Protein AF-X1LVU2-F1 (afdb_monomer)

Secondary structure (DSSP, 8-state):
--SS-TTSHHHHHHHHHHHTT-TTT-HHHHHHHHHHHHHHHHHHS-SPPEEEEETTEEEEEE-HHHHHHHHHTT-HHHHHHHHHHHHHHHHHHH--

Radius of gyration: 13.95 Å; Cα contacts (8 Å, |Δi|>4): 81; chains: 1; bounding box: 28×26×40 Å

Structure (mmCIF, N/CA/C/O backbone):
data_AF-X1LVU2-F1
#
_entry.id   AF-X1LVU2-F1
#
loop_
_atom_site.group_PDB
_atom_site.id
_atom_site.type_symbol
_atom_site.label_atom_id
_atom_site.label_alt_id
_atom_site.label_comp_id
_atom_site.label_asym_id
_atom_site.label_entity_id
_atom_site.label_seq_id
_atom_site.pdbx_PDB_ins_code
_atom_site.Cartn_x
_atom_site.Cartn_y
_atom_site.Cartn_z
_atom_site.occupancy
_atom_site.B_iso_or_equiv
_atom_site.auth_seq_id
_atom_site.auth_comp_id
_atom_site.auth_asym_id
_atom_site.auth_atom_id
_atom_site.pdbx_PDB_model_num
ATOM 1 N N . MET A 1 1 ? -4.695 -17.867 2.602 1.00 38.53 1 MET A N 1
ATOM 2 C CA . MET A 1 1 ? -5.076 -16.993 3.736 1.00 38.53 1 MET A CA 1
ATOM 3 C C . MET A 1 1 ? -3.919 -16.855 4.730 1.00 38.53 1 MET A C 1
ATOM 5 O O . MET A 1 1 ? -3.929 -17.506 5.763 1.00 38.53 1 MET A O 1
ATOM 9 N N . ASN A 1 2 ? -2.893 -16.052 4.425 1.00 42.22 2 ASN A N 1
ATOM 10 C CA . ASN A 1 2 ? -1.758 -15.839 5.345 1.00 42.22 2 ASN A CA 1
ATOM 11 C C . ASN A 1 2 ? -1.288 -14.369 5.369 1.00 42.22 2 ASN A C 1
ATOM 13 O O . ASN A 1 2 ? -0.136 -14.064 5.664 1.00 42.22 2 ASN A O 1
ATOM 17 N N . GLU A 1 3 ? -2.175 -13.436 5.014 1.00 45.56 3 GLU A N 1
ATOM 18 C CA . GLU A 1 3 ? -1.872 -12.005 4.873 1.00 45.56 3 GLU A CA 1
ATOM 19 C C . GLU A 1 3 ? -2.047 -11.253 6.194 1.00 45.56 3 GLU A C 1
ATOM 21 O O . GLU A 1 3 ? -2.863 -10.350 6.298 1.00 45.56 3 GLU A O 1
ATOM 26 N N . VAL A 1 4 ? -1.342 -11.703 7.226 1.00 50.47 4 VAL A N 1
ATOM 27 C CA . VAL A 1 4 ? -0.371 -10.960 8.046 1.00 50.47 4 VAL A CA 1
ATOM 28 C C . VAL A 1 4 ? 0.041 -11.961 9.113 1.00 50.47 4 VAL A C 1
ATOM 30 O O . VAL A 1 4 ? -0.777 -12.352 9.946 1.00 50.47 4 VAL A O 1
ATOM 33 N N . ARG A 1 5 ? 1.299 -12.405 9.108 1.00 49.97 5 ARG A N 1
ATOM 34 C CA . ARG A 1 5 ? 1.809 -13.241 10.199 1.00 49.97 5 ARG A CA 1
ATOM 35 C C . ARG A 1 5 ? 1.597 -12.500 11.526 1.00 49.97 5 ARG A C 1
ATOM 37 O O . ARG A 1 5 ? 2.236 -11.465 11.761 1.00 49.97 5 ARG A O 1
ATOM 44 N N . ARG A 1 6 ? 0.704 -13.033 12.372 1.00 40.91 6 ARG A N 1
ATOM 45 C CA . ARG A 1 6 ? 0.590 -12.677 13.793 1.00 40.91 6 ARG A CA 1
ATOM 46 C C . ARG A 1 6 ? 2.001 -12.765 14.382 1.00 40.91 6 ARG A C 1
ATOM 48 O O . ARG A 1 6 ? 2.635 -13.808 14.274 1.00 40.91 6 ARG A O 1
ATOM 55 N N . GLY A 1 7 ? 2.525 -11.647 14.885 1.00 49.62 7 GLY A N 1
ATOM 56 C CA . GLY A 1 7 ? 3.889 -11.551 15.427 1.00 49.62 7 GLY A CA 1
ATOM 57 C C . GLY A 1 7 ? 4.847 -10.615 14.678 1.00 49.62 7 GLY A C 1
ATOM 58 O O . GLY A 1 7 ? 5.869 -10.240 15.243 1.00 49.62 7 GLY A O 1
ATOM 59 N N . THR A 1 8 ? 4.522 -10.166 13.461 1.00 61.59 8 THR A N 1
ATOM 60 C CA . THR A 1 8 ? 5.317 -9.134 12.758 1.00 61.59 8 THR A CA 1
ATOM 61 C C . THR A 1 8 ? 4.964 -7.724 13.245 1.00 61.59 8 THR A C 1
ATOM 63 O O . THR A 1 8 ? 3.820 -7.482 13.630 1.00 61.59 8 THR A O 1
ATOM 66 N N . THR A 1 9 ? 5.906 -6.770 13.200 1.00 64.06 9 THR A N 1
ATOM 67 C CA . THR A 1 9 ? 5.659 -5.346 13.540 1.00 64.06 9 THR A CA 1
ATOM 68 C C . THR A 1 9 ? 4.446 -4.786 12.795 1.00 64.06 9 THR A C 1
ATOM 70 O O . THR A 1 9 ? 3.636 -4.062 13.366 1.00 64.06 9 THR A O 1
ATOM 73 N N . LEU A 1 10 ? 4.264 -5.217 11.548 1.00 65.25 10 LEU A N 1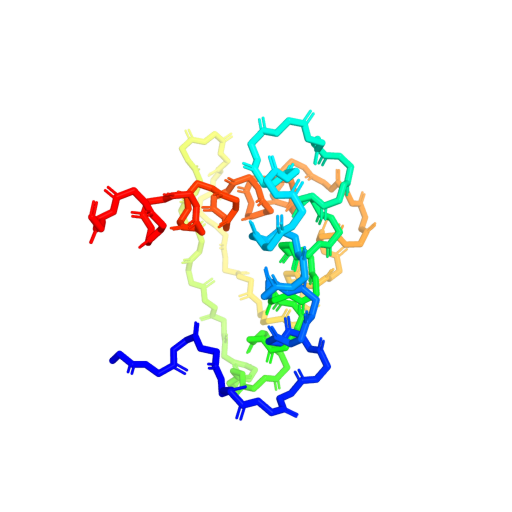
ATOM 74 C CA . LEU A 1 10 ? 3.1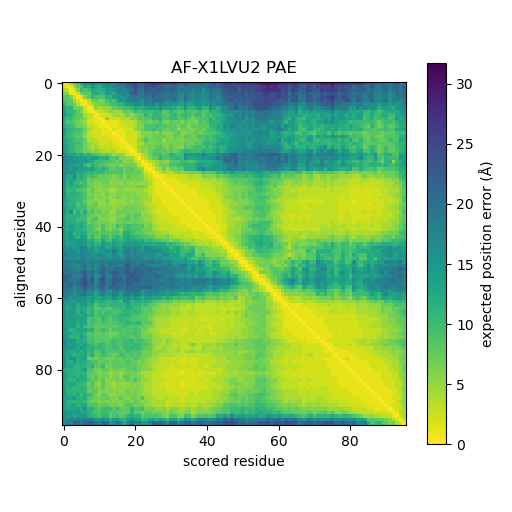46 -4.841 10.696 1.00 65.25 10 LEU A CA 1
ATOM 75 C C . LEU A 1 10 ? 1.811 -5.435 11.181 1.00 65.25 10 LEU A C 1
ATOM 77 O O . LEU A 1 10 ? 0.798 -4.742 11.219 1.00 65.25 10 LEU A O 1
ATOM 81 N N . GLY A 1 11 ? 1.812 -6.703 11.603 1.00 64.25 11 GLY A N 1
ATOM 82 C CA . GLY A 1 11 ? 0.654 -7.333 12.243 1.00 64.25 11 GLY A CA 1
ATOM 83 C C . GLY A 1 11 ? 0.293 -6.690 13.574 1.00 64.25 11 GLY A C 1
ATOM 84 O O . GLY A 1 11 ? -0.888 -6.492 13.832 1.00 64.25 11 GLY A O 1
ATOM 85 N N . LYS A 1 12 ? 1.291 -6.288 14.370 1.00 68.88 12 LYS A N 1
ATOM 86 C CA . LYS A 1 12 ? 1.081 -5.539 15.617 1.00 68.88 12 LYS A CA 1
ATOM 87 C C . LYS A 1 12 ? 0.484 -4.155 15.354 1.00 68.88 12 LYS A C 1
ATOM 89 O O . LYS A 1 12 ? -0.429 -3.758 16.063 1.00 68.88 12 LYS A O 1
ATOM 94 N N . GLN A 1 13 ? 0.945 -3.440 14.325 1.00 70.44 13 GLN A N 1
ATOM 95 C CA . GLN A 1 13 ? 0.373 -2.143 13.945 1.00 70.44 13 GLN A CA 1
ATOM 96 C C . GLN A 1 13 ? -1.064 -2.271 13.438 1.00 70.44 13 GLN A C 1
ATOM 98 O O . GLN A 1 13 ? -1.924 -1.507 13.862 1.00 70.44 13 GLN A O 1
ATOM 103 N N . LEU A 1 14 ? -1.347 -3.258 12.583 1.00 67.44 14 LEU A N 1
ATOM 104 C CA . LEU A 1 14 ? -2.714 -3.535 12.139 1.00 67.44 14 LEU A CA 1
ATOM 105 C C . LEU A 1 14 ? -3.615 -3.908 13.323 1.00 67.44 14 LEU A C 1
ATOM 107 O O . LEU A 1 14 ? -4.707 -3.364 13.449 1.00 67.44 14 LEU A O 1
ATOM 111 N N . GLN A 1 15 ? -3.150 -4.795 14.205 1.00 67.00 15 GLN A N 1
ATOM 112 C CA . GLN A 1 15 ? -3.892 -5.192 15.398 1.00 67.00 15 GLN A CA 1
ATOM 113 C C . GLN A 1 15 ? -4.144 -3.995 16.321 1.00 67.00 15 GLN A C 1
ATOM 115 O O . GLN A 1 15 ? -5.281 -3.795 16.727 1.00 67.00 15 GLN A O 1
ATOM 120 N N . SER A 1 16 ? -3.146 -3.137 16.545 1.00 73.06 16 SER A N 1
ATOM 121 C CA . SER A 1 16 ? -3.298 -1.925 17.354 1.00 73.06 16 SER A CA 1
ATOM 122 C C . SER A 1 16 ? -4.297 -0.932 16.748 1.00 73.06 16 SER A C 1
ATOM 124 O O . SER A 1 16 ? -5.087 -0.341 17.478 1.00 73.06 16 SER A O 1
ATOM 126 N N . LEU A 1 17 ? -4.326 -0.772 15.420 1.00 70.19 17 LEU A N 1
ATOM 127 C CA . LEU A 1 17 ? -5.312 0.082 14.742 1.00 70.19 17 LEU A CA 1
ATOM 128 C C . LEU A 1 17 ? -6.743 -0.460 14.861 1.00 70.19 17 LEU A C 1
ATOM 130 O O . LEU A 1 17 ? -7.688 0.321 14.993 1.00 70.19 17 LEU A O 1
ATOM 134 N N . ILE A 1 18 ? -6.902 -1.785 14.840 1.00 68.00 18 ILE A N 1
ATOM 135 C CA . ILE A 1 18 ? -8.191 -2.456 15.056 1.00 68.00 18 ILE A CA 1
ATOM 136 C C . ILE A 1 18 ? -8.619 -2.325 16.523 1.00 68.00 18 ILE A C 1
ATOM 138 O O . ILE A 1 18 ? -9.757 -1.949 16.795 1.00 68.00 18 ILE A O 1
ATOM 142 N N . GLU A 1 19 ? -7.709 -2.583 17.465 1.00 67.19 19 GLU A N 1
ATOM 143 C CA . GLU A 1 19 ? -7.943 -2.473 18.912 1.00 67.19 19 GLU A CA 1
ATOM 144 C C . GLU A 1 19 ? -8.336 -1.049 19.317 1.00 67.19 19 GLU A C 1
ATOM 146 O O . GLU A 1 19 ? -9.207 -0.860 20.161 1.00 67.19 19 GLU A O 1
ATOM 151 N N . ARG A 1 20 ? -7.758 -0.038 18.662 1.00 70.06 20 ARG A N 1
ATOM 152 C CA . ARG A 1 20 ? -8.095 1.375 18.880 1.00 70.06 20 ARG A CA 1
ATOM 153 C C . ARG A 1 20 ? -9.402 1.817 18.211 1.00 70.06 20 ARG A C 1
ATOM 155 O O . ARG A 1 20 ? -9.782 2.969 18.374 1.00 70.06 20 ARG A O 1
ATOM 162 N N . LYS A 1 21 ? -10.080 0.948 17.442 1.00 61.94 21 LYS A N 1
ATOM 163 C CA . LYS A 1 21 ? -11.211 1.302 16.552 1.00 61.94 21 LYS A CA 1
ATOM 164 C C . LYS A 1 21 ? -10.908 2.474 15.596 1.00 61.94 21 LYS A C 1
ATOM 166 O O . LYS A 1 21 ? -11.826 3.080 15.049 1.00 61.94 21 LYS A O 1
ATOM 171 N N . SER A 1 22 ? -9.629 2.782 15.366 1.00 61.12 22 SER A N 1
ATOM 172 C CA . SER A 1 22 ? -9.195 3.887 14.498 1.00 61.12 22 SER A CA 1
ATOM 173 C C . SER A 1 22 ? -9.117 3.485 13.025 1.00 61.12 22 SER A C 1
ATOM 175 O O . SER A 1 22 ? -8.993 4.328 12.133 1.00 61.12 22 SER A O 1
ATOM 177 N N . PHE A 1 23 ? -9.189 2.180 12.753 1.00 64.06 23 PHE A N 1
ATOM 178 C CA . PHE A 1 23 ? -9.275 1.669 11.397 1.00 64.06 23 PHE A CA 1
ATOM 179 C C . PHE A 1 23 ? -10.639 2.030 10.790 1.00 64.06 23 PHE A C 1
ATOM 181 O O . PHE A 1 23 ? -11.674 1.554 11.247 1.00 64.06 23 PHE A O 1
ATOM 188 N N . GLY A 1 24 ? -10.646 2.889 9.774 1.00 61.91 24 GLY A N 1
ATOM 189 C CA . GLY A 1 24 ? -11.836 3.500 9.178 1.00 61.91 24 GLY A CA 1
ATOM 190 C C . GLY A 1 24 ? -11.959 5.001 9.453 1.00 61.91 24 GLY A C 1
ATOM 191 O O . GLY A 1 24 ? -12.593 5.699 8.663 1.00 61.91 24 GLY A O 1
ATOM 192 N N . THR A 1 25 ? -11.342 5.512 10.526 1.00 66.94 25 THR A N 1
ATOM 193 C CA . THR A 1 25 ? -11.487 6.913 10.968 1.00 66.94 25 THR A CA 1
ATOM 194 C C . THR A 1 25 ? -10.240 7.759 10.711 1.00 66.94 25 THR A C 1
ATOM 196 O O . THR A 1 25 ? -10.367 8.957 10.463 1.00 66.94 25 THR A O 1
ATOM 199 N N . ASN A 1 26 ? -9.042 7.157 10.687 1.00 78.00 26 ASN A N 1
ATOM 200 C CA . ASN A 1 26 ? -7.788 7.865 10.418 1.00 78.00 26 ASN A CA 1
ATOM 201 C C . ASN A 1 26 ? -7.153 7.463 9.072 1.00 78.00 26 ASN A C 1
ATOM 203 O O . ASN A 1 26 ? -6.386 6.502 8.967 1.00 78.00 26 ASN A O 1
ATOM 207 N N . MET A 1 27 ? -7.418 8.260 8.031 1.00 76.69 27 MET A N 1
ATOM 208 C CA . MET A 1 27 ? -6.860 8.045 6.686 1.00 76.69 27 MET A CA 1
ATOM 209 C C . MET A 1 27 ? -5.324 8.061 6.634 1.00 76.69 27 MET A C 1
ATOM 211 O O . MET A 1 27 ? -4.737 7.413 5.765 1.00 76.69 27 MET A O 1
ATOM 215 N N . VAL A 1 28 ? -4.653 8.808 7.516 1.00 81.38 28 VAL A N 1
ATOM 216 C CA . VAL A 1 28 ? -3.184 8.923 7.505 1.00 81.38 28 VAL A CA 1
ATOM 217 C C . VAL A 1 28 ? -2.544 7.626 7.993 1.00 81.38 28 VAL A C 1
ATOM 219 O O . VAL A 1 28 ? -1.598 7.123 7.377 1.00 81.38 28 VAL A O 1
ATOM 222 N N . GLU A 1 29 ? -3.091 7.048 9.060 1.00 78.69 29 GLU A N 1
ATOM 223 C CA . GLU A 1 29 ? -2.638 5.770 9.611 1.00 78.69 29 GLU A CA 1
ATOM 224 C C . GLU A 1 29 ? -2.886 4.619 8.631 1.00 78.69 29 GLU A C 1
ATOM 226 O O . GLU A 1 29 ? -1.966 3.850 8.342 1.00 78.69 29 GLU A O 1
ATOM 231 N N . GLU A 1 30 ? -4.080 4.552 8.032 1.00 81.56 30 GLU A N 1
ATOM 232 C CA . GLU A 1 30 ? -4.407 3.541 7.018 1.00 81.56 30 GLU A CA 1
ATOM 233 C C . GLU A 1 30 ? -3.454 3.590 5.827 1.00 81.56 30 GLU A C 1
ATOM 235 O O . GLU A 1 30 ? -2.962 2.559 5.364 1.00 81.56 30 GLU A O 1
ATOM 240 N N . ARG A 1 31 ? -3.158 4.797 5.338 1.00 84.94 31 ARG A N 1
ATOM 241 C CA . ARG A 1 31 ? -2.264 4.980 4.198 1.00 84.94 31 ARG A CA 1
ATOM 242 C C . ARG A 1 31 ? -0.833 4.577 4.529 1.00 84.94 31 ARG A C 1
ATOM 244 O O . ARG A 1 31 ? -0.144 4.017 3.678 1.00 84.94 31 ARG A O 1
ATOM 251 N N . THR A 1 32 ? -0.384 4.856 5.749 1.00 85.12 32 THR A N 1
ATOM 252 C CA . THR A 1 32 ? 0.949 4.465 6.224 1.00 85.12 32 THR A CA 1
ATOM 253 C C . THR A 1 32 ? 1.053 2.946 6.312 1.00 85.12 32 THR A C 1
ATOM 255 O O . THR A 1 32 ? 1.994 2.357 5.778 1.00 85.12 32 THR A O 1
ATOM 258 N N . LEU A 1 33 ? 0.039 2.295 6.883 1.00 83.44 33 LEU A N 1
ATOM 259 C CA . LEU A 1 33 ? -0.039 0.841 6.975 1.00 83.44 33 LEU A CA 1
ATOM 260 C C . LEU A 1 33 ? -0.096 0.167 5.596 1.00 83.44 33 LEU A C 1
ATOM 262 O O . LEU A 1 33 ? 0.644 -0.785 5.349 1.00 83.44 33 LEU A O 1
ATOM 266 N N . ALA A 1 34 ? -0.911 0.687 4.678 1.00 85.88 34 ALA A N 1
ATOM 267 C CA . ALA A 1 34 ? -1.009 0.181 3.312 1.00 85.88 34 ALA A CA 1
ATOM 268 C C . ALA A 1 34 ? 0.331 0.272 2.565 1.00 85.88 34 ALA A C 1
ATOM 270 O O . ALA A 1 34 ? 0.742 -0.680 1.906 1.00 85.88 34 ALA A O 1
ATOM 271 N N . LYS A 1 35 ? 1.067 1.381 2.719 1.00 86.06 35 LYS A N 1
ATOM 272 C CA . LYS A 1 35 ? 2.421 1.515 2.156 1.00 86.06 35 LYS A CA 1
ATOM 273 C C . LYS A 1 35 ? 3.395 0.492 2.732 1.00 86.06 35 LYS A C 1
ATOM 275 O O . LYS A 1 35 ? 4.158 -0.100 1.975 1.00 86.06 35 LYS A O 1
ATOM 280 N N . MET A 1 36 ? 3.371 0.272 4.047 1.00 83.31 36 MET A N 1
ATOM 281 C CA . MET A 1 36 ? 4.228 -0.732 4.687 1.00 83.31 36 MET A CA 1
ATOM 282 C C . MET A 1 36 ? 3.905 -2.145 4.191 1.00 83.31 36 MET A C 1
ATOM 284 O O . MET A 1 36 ? 4.822 -2.906 3.892 1.00 83.31 36 MET A O 1
ATOM 288 N N . ARG A 1 37 ? 2.617 -2.479 4.030 1.00 82.38 37 ARG A N 1
ATOM 289 C CA . ARG A 1 37 ? 2.179 -3.774 3.480 1.00 82.38 37 ARG A CA 1
ATOM 290 C C . ARG A 1 37 ? 2.643 -3.967 2.052 1.00 82.38 37 ARG A C 1
ATOM 292 O O . ARG A 1 37 ? 3.273 -4.977 1.756 1.00 82.38 37 AR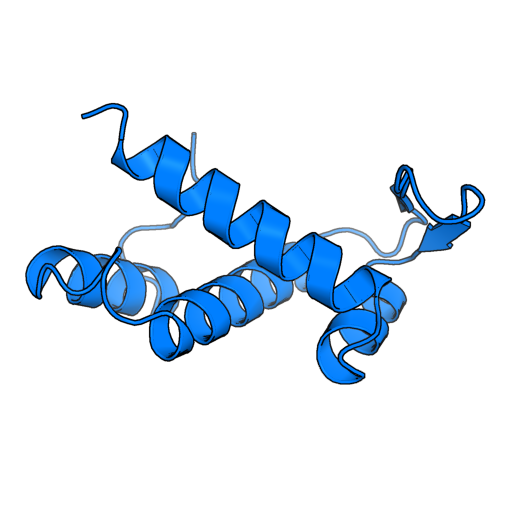G A O 1
ATOM 299 N N . LEU A 1 38 ? 2.385 -2.982 1.193 1.00 83.50 38 LEU A N 1
ATOM 300 C CA . LEU A 1 38 ? 2.851 -3.009 -0.189 1.00 83.50 38 LEU A CA 1
ATOM 301 C C . LEU A 1 38 ? 4.368 -3.156 -0.250 1.00 83.50 38 LEU A C 1
ATOM 303 O O . LEU A 1 38 ? 4.858 -3.938 -1.052 1.00 83.50 38 LEU A O 1
ATOM 307 N N . ARG A 1 39 ? 5.115 -2.486 0.632 1.00 84.50 39 ARG A N 1
ATOM 308 C CA . ARG A 1 39 ? 6.570 -2.630 0.684 1.00 84.50 39 ARG A CA 1
ATOM 309 C C . ARG A 1 39 ? 7.015 -4.052 1.009 1.00 84.50 39 ARG A C 1
ATOM 311 O O . ARG A 1 39 ? 7.811 -4.614 0.266 1.00 84.50 39 ARG A O 1
ATOM 318 N N . GLU A 1 40 ? 6.470 -4.643 2.066 1.00 82.62 40 GLU A N 1
ATOM 319 C CA . GLU A 1 40 ? 6.776 -6.025 2.453 1.00 82.62 40 GLU A CA 1
ATOM 320 C C . GLU A 1 40 ? 6.402 -7.040 1.369 1.00 82.62 40 GLU A C 1
ATOM 322 O O . GLU A 1 40 ? 7.139 -7.995 1.133 1.00 82.62 40 GLU A O 1
ATOM 327 N N . ILE A 1 41 ? 5.264 -6.838 0.702 1.00 80.88 41 ILE A N 1
ATOM 328 C CA . ILE A 1 41 ? 4.818 -7.698 -0.394 1.00 80.88 41 ILE A CA 1
ATOM 329 C C . ILE A 1 41 ? 5.783 -7.558 -1.572 1.00 80.88 41 ILE A C 1
ATOM 331 O O . ILE A 1 41 ? 6.347 -8.550 -2.019 1.00 80.88 41 ILE A O 1
ATOM 335 N N . LEU A 1 42 ? 6.033 -6.335 -2.039 1.00 81.06 42 LEU A N 1
ATOM 336 C CA . LEU A 1 42 ? 6.846 -6.088 -3.229 1.00 81.06 42 LEU A CA 1
ATOM 337 C C . LEU A 1 42 ? 8.310 -6.505 -3.055 1.00 81.06 42 LEU A C 1
ATOM 339 O O . LEU A 1 42 ? 8.913 -6.944 -4.026 1.00 81.06 42 LEU A O 1
ATOM 343 N N . ILE A 1 43 ? 8.866 -6.449 -1.841 1.00 80.44 43 ILE A N 1
ATOM 344 C CA . ILE A 1 43 ? 10.217 -6.966 -1.556 1.00 80.44 43 ILE A CA 1
ATOM 345 C C . ILE A 1 43 ? 10.281 -8.498 -1.670 1.00 80.44 43 ILE A C 1
ATOM 347 O O . ILE A 1 43 ? 11.313 -9.047 -2.043 1.00 80.44 43 ILE A O 1
ATOM 351 N N . ARG A 1 44 ? 9.193 -9.204 -1.343 1.00 77.25 44 ARG A N 1
ATOM 352 C CA . ARG A 1 44 ? 9.133 -10.676 -1.391 1.00 77.25 44 ARG A CA 1
ATOM 353 C C . ARG A 1 44 ? 8.778 -11.219 -2.770 1.00 77.25 44 ARG A C 1
ATOM 355 O O . ARG A 1 44 ? 8.953 -12.412 -3.010 1.00 77.25 44 ARG A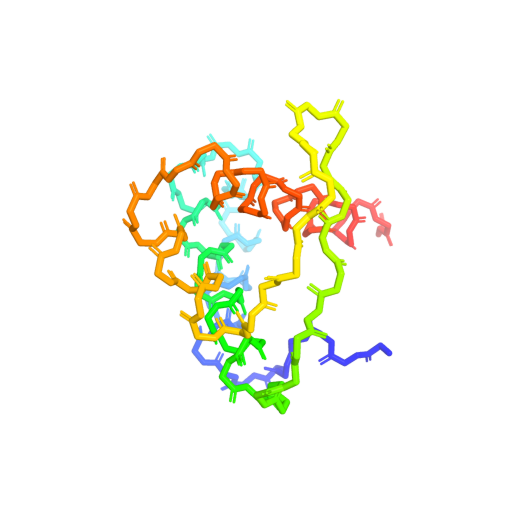 O 1
ATOM 362 N N . TYR A 1 45 ? 8.240 -10.379 -3.650 1.00 76.12 45 TYR A N 1
ATOM 363 C CA . TYR A 1 45 ? 7.922 -10.778 -5.013 1.00 76.12 45 TYR A CA 1
ATOM 364 C C . TYR A 1 45 ? 9.194 -10.825 -5.868 1.00 76.12 45 TYR A C 1
ATOM 366 O O . TYR A 1 45 ? 10.045 -9.944 -5.750 1.00 76.12 45 TYR A O 1
ATOM 374 N N . PRO A 1 46 ? 9.330 -11.828 -6.755 1.00 74.50 46 PRO A N 1
ATOM 375 C CA . PRO A 1 46 ? 10.450 -11.874 -7.687 1.00 74.50 46 PRO A CA 1
ATOM 376 C C . PRO A 1 46 ? 10.445 -10.621 -8.572 1.00 74.50 46 PRO A C 1
ATOM 378 O O . PRO A 1 46 ? 9.370 -10.131 -8.921 1.00 74.50 46 PRO A O 1
ATOM 381 N N . GLU A 1 47 ? 11.626 -10.138 -8.985 1.00 75.38 47 GLU A N 1
ATOM 382 C CA . GLU A 1 47 ? 11.794 -8.978 -9.886 1.00 75.38 47 GLU A CA 1
ATOM 383 C C . GLU A 1 47 ? 11.345 -9.267 -11.333 1.00 75.38 47 GLU A C 1
ATOM 385 O O . GLU A 1 47 ? 12.008 -8.934 -12.311 1.00 75.38 47 GLU A O 1
ATOM 390 N N . LYS A 1 48 ? 10.188 -9.906 -11.489 1.00 73.94 48 LYS A N 1
ATOM 391 C CA . LYS A 1 48 ? 9.528 -10.116 -12.767 1.00 73.94 48 LYS A CA 1
ATOM 392 C C . LYS A 1 48 ? 8.571 -8.952 -13.033 1.00 73.94 48 LYS A C 1
ATOM 394 O O . LYS A 1 48 ? 7.906 -8.488 -12.103 1.00 73.94 48 LYS A O 1
ATOM 399 N N . PRO A 1 49 ? 8.485 -8.471 -14.282 1.00 69.31 49 PRO A N 1
ATOM 400 C CA . PRO A 1 49 ? 7.517 -7.451 -14.654 1.00 69.31 49 PRO A CA 1
ATOM 4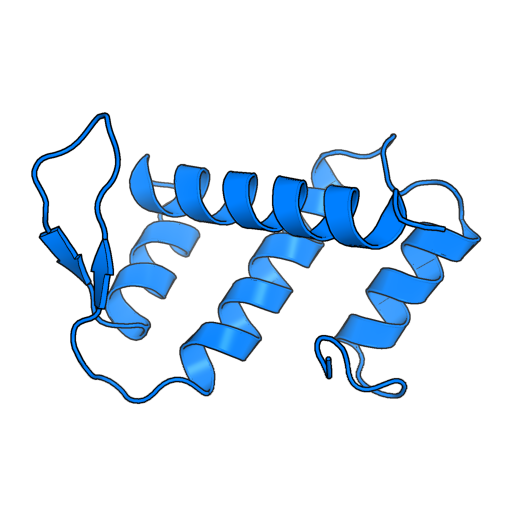01 C C . PRO A 1 49 ? 6.096 -7.958 -14.384 1.00 69.31 49 PRO A C 1
ATOM 403 O O . PRO A 1 49 ? 5.687 -8.994 -14.906 1.00 69.31 49 PRO A O 1
ATOM 406 N N . MET A 1 50 ? 5.350 -7.229 -13.558 1.00 67.38 50 MET A N 1
ATOM 407 C CA . MET A 1 50 ? 3.926 -7.451 -13.346 1.00 67.38 50 MET A CA 1
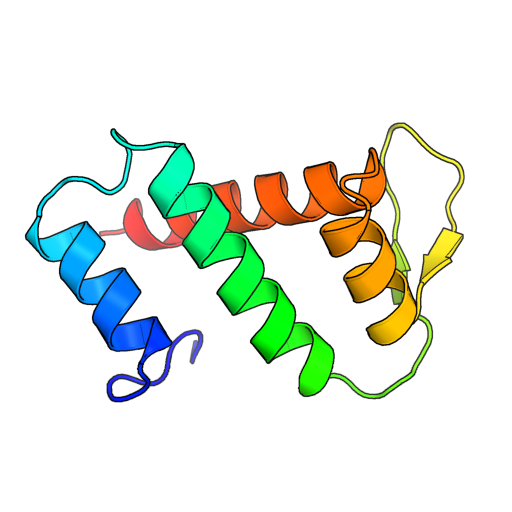ATOM 408 C C . MET A 1 50 ? 3.138 -6.528 -14.268 1.00 67.38 50 MET A C 1
ATOM 410 O O . MET A 1 50 ? 3.390 -5.322 -14.326 1.00 67.38 50 MET A O 1
ATOM 414 N N . PHE A 1 51 ? 2.172 -7.099 -14.986 1.00 57.62 51 PHE A N 1
ATOM 415 C CA . PHE A 1 51 ? 1.231 -6.324 -15.782 1.00 57.62 51 PHE A CA 1
ATOM 416 C C . PHE A 1 51 ? 0.304 -5.559 -14.846 1.00 57.62 51 PHE A C 1
ATOM 418 O O . PHE A 1 51 ? -0.447 -6.155 -14.073 1.00 57.62 51 PHE A O 1
ATOM 425 N N . VAL A 1 52 ? 0.365 -4.232 -14.916 1.00 60.16 52 VAL A N 1
ATOM 426 C CA . VAL A 1 52 ? -0.523 -3.365 -14.151 1.00 60.16 52 VAL A CA 1
ATOM 427 C C . VAL A 1 52 ? -1.495 -2.718 -15.122 1.00 60.16 52 VAL A C 1
ATOM 429 O O . VAL A 1 52 ? -1.149 -1.785 -15.848 1.00 60.16 52 VAL A O 1
ATOM 432 N N . THR A 1 53 ? -2.729 -3.208 -15.120 1.00 56.28 53 THR A N 1
ATOM 433 C CA . THR A 1 53 ? -3.828 -2.561 -15.835 1.00 56.28 53 THR A CA 1
ATOM 434 C C . THR A 1 53 ? -4.496 -1.584 -14.884 1.00 56.28 53 THR A C 1
ATOM 436 O O . THR A 1 53 ? -5.163 -1.981 -13.930 1.00 56.28 53 THR A O 1
ATOM 439 N N . ILE A 1 54 ? -4.297 -0.292 -15.121 1.00 59.59 54 ILE A N 1
ATOM 440 C CA . ILE A 1 54 ? -5.032 0.762 -14.425 1.00 59.59 54 ILE A CA 1
ATOM 441 C C . ILE A 1 54 ? -5.985 1.353 -15.447 1.00 59.59 54 ILE A C 1
ATOM 443 O O . ILE A 1 54 ? -5.537 1.800 -16.495 1.00 59.59 54 ILE A O 1
ATOM 447 N N . ASN A 1 55 ? -7.279 1.411 -15.130 1.00 55.81 55 ASN A N 1
ATOM 448 C CA . ASN A 1 55 ? -8.332 1.890 -16.040 1.00 55.81 55 ASN A CA 1
ATOM 449 C C . ASN A 1 55 ? -8.106 3.313 -16.605 1.00 55.81 55 ASN A C 1
ATOM 451 O O . ASN A 1 55 ? -8.868 3.755 -17.455 1.00 55.81 55 ASN A O 1
ATOM 455 N N . THR A 1 56 ? -7.097 4.049 -16.128 1.00 55.88 56 THR A N 1
ATOM 456 C CA . THR A 1 56 ? -6.799 5.440 -16.498 1.00 55.88 56 THR A CA 1
ATOM 457 C C . THR A 1 56 ? -5.433 5.647 -17.165 1.00 55.88 56 THR A C 1
ATOM 459 O O . THR A 1 56 ? -5.108 6.781 -17.513 1.00 55.88 56 THR A O 1
ATOM 462 N N . VAL A 1 57 ? -4.612 4.602 -17.335 1.00 57.00 57 VAL A N 1
ATOM 463 C CA . VAL A 1 57 ? -3.275 4.690 -17.953 1.00 57.00 57 VAL A CA 1
ATOM 464 C C . VAL A 1 57 ? -3.058 3.480 -18.858 1.00 57.00 57 VAL A C 1
ATOM 466 O O . VAL A 1 57 ? -3.486 2.378 -18.525 1.00 57.00 57 VAL A O 1
ATOM 469 N N . ALA A 1 58 ? -2.379 3.681 -19.991 1.00 61.69 58 ALA A N 1
ATOM 470 C CA . ALA A 1 58 ? -1.984 2.593 -20.882 1.00 61.69 58 ALA A CA 1
ATOM 471 C C . ALA A 1 58 ? -1.336 1.438 -20.089 1.00 61.69 58 ALA A C 1
ATOM 473 O O . ALA A 1 58 ? -0.538 1.711 -19.182 1.00 61.69 58 ALA A O 1
ATOM 474 N N . PRO A 1 59 ? -1.661 0.173 -20.414 1.00 64.06 59 PRO A N 1
ATOM 475 C CA . PRO A 1 59 ? -1.115 -0.979 -19.713 1.00 64.06 59 PRO A CA 1
ATOM 476 C C . PRO A 1 59 ? 0.410 -0.918 -19.768 1.00 64.06 59 PRO A C 1
ATOM 478 O O . PRO A 1 59 ? 1.021 -0.911 -20.837 1.00 64.06 59 PRO A O 1
ATOM 481 N N . ARG A 1 60 ? 1.025 -0.821 -18.591 1.00 70.56 60 ARG A N 1
ATOM 482 C CA . ARG A 1 60 ? 2.475 -0.791 -18.424 1.00 70.56 60 ARG A CA 1
ATOM 483 C C . ARG A 1 60 ? 2.877 -1.900 -17.472 1.00 70.56 60 ARG A C 1
ATOM 485 O O . ARG A 1 60 ? 2.199 -2.180 -16.482 1.00 70.56 60 ARG A O 1
ATOM 492 N N . SER A 1 61 ? 3.993 -2.529 -17.800 1.00 74.12 61 SER A N 1
ATOM 493 C CA . SER A 1 61 ? 4.609 -3.528 -1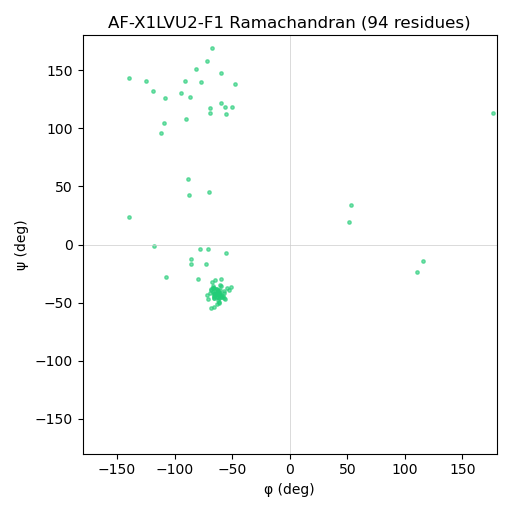6.943 1.00 74.12 61 SER A CA 1
ATOM 494 C C . SER A 1 61 ? 5.522 -2.832 -15.948 1.00 74.12 61 SER A C 1
ATOM 496 O O . SER A 1 61 ? 6.386 -2.055 -16.354 1.00 74.12 61 SER A O 1
ATOM 498 N N . TYR A 1 62 ? 5.330 -3.113 -14.663 1.00 76.44 62 TYR A N 1
ATOM 499 C CA . TYR A 1 62 ? 6.167 -2.591 -13.588 1.00 76.44 62 TYR A CA 1
ATOM 500 C C . TYR A 1 62 ? 6.825 -3.753 -12.857 1.00 76.44 62 TYR A C 1
ATOM 502 O O . TYR A 1 62 ? 6.157 -4.714 -12.474 1.00 76.44 62 TYR A O 1
ATOM 510 N N . THR A 1 63 ? 8.133 -3.675 -12.629 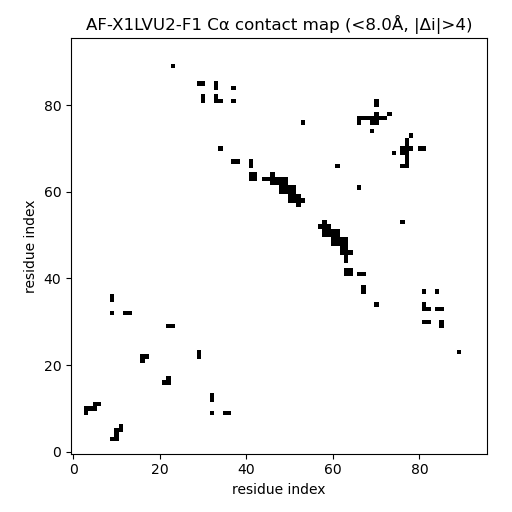1.00 84.06 63 THR A N 1
ATOM 511 C CA . THR A 1 63 ? 8.780 -4.566 -11.657 1.00 84.06 63 THR A CA 1
ATOM 512 C C . THR A 1 63 ? 8.380 -4.152 -10.234 1.00 84.06 63 THR A C 1
ATOM 514 O O . THR A 1 63 ? 8.017 -2.989 -10.018 1.00 84.06 63 THR A O 1
ATOM 517 N N . PRO A 1 64 ? 8.472 -5.043 -9.229 1.00 82.81 64 PRO A N 1
ATOM 518 C CA . PRO A 1 64 ? 8.189 -4.679 -7.842 1.00 82.81 64 PRO A CA 1
ATOM 519 C C . PRO A 1 64 ? 8.978 -3.450 -7.378 1.00 82.81 64 PRO A C 1
ATOM 521 O O . PRO A 1 64 ? 8.434 -2.562 -6.725 1.00 82.81 64 PRO A O 1
ATOM 524 N N . ARG A 1 65 ? 10.247 -3.348 -7.788 1.00 84.31 65 ARG A N 1
ATOM 525 C CA . ARG A 1 65 ? 11.126 -2.221 -7.468 1.00 84.31 65 ARG A CA 1
ATOM 526 C C . ARG A 1 65 ? 10.703 -0.920 -8.150 1.00 84.31 65 ARG A C 1
ATOM 528 O O . ARG A 1 65 ? 10.746 0.138 -7.527 1.00 84.31 65 ARG A O 1
ATOM 535 N N . GLN A 1 66 ? 10.247 -0.985 -9.400 1.00 85.00 66 GLN A N 1
ATOM 536 C CA . GLN A 1 66 ? 9.671 0.179 -10.076 1.00 85.00 66 GLN A CA 1
ATOM 537 C C . GLN A 1 66 ? 8.369 0.614 -9.406 1.00 85.00 66 GLN A C 1
ATOM 539 O O . GLN A 1 66 ? 8.168 1.799 -9.165 1.00 85.00 66 GLN A O 1
ATOM 544 N N . LEU A 1 67 ? 7.507 -0.333 -9.040 1.00 83.81 67 LEU A N 1
ATOM 545 C CA . LEU A 1 67 ? 6.246 -0.031 -8.379 1.00 83.81 67 LEU A CA 1
ATOM 546 C C . LEU A 1 67 ? 6.455 0.583 -6.983 1.00 83.81 67 LEU A C 1
ATOM 548 O O . LEU A 1 67 ? 5.752 1.523 -6.615 1.00 83.81 67 LEU A O 1
ATOM 552 N N . LEU A 1 68 ? 7.463 0.122 -6.238 1.00 85.94 68 LEU A N 1
ATOM 553 C CA . LEU A 1 68 ? 7.914 0.771 -5.003 1.00 85.94 68 LEU A CA 1
ATOM 554 C C . LEU A 1 68 ? 8.302 2.232 -5.244 1.00 85.94 68 LEU A C 1
ATOM 556 O O . LEU A 1 68 ? 7.836 3.113 -4.522 1.00 85.94 68 LEU A O 1
ATOM 560 N N . ALA A 1 69 ? 9.086 2.500 -6.291 1.00 88.06 69 ALA A N 1
ATOM 561 C CA . ALA A 1 69 ? 9.468 3.862 -6.650 1.00 88.06 69 ALA A CA 1
ATOM 562 C C . ALA A 1 69 ? 8.246 4.727 -7.012 1.00 88.06 69 ALA A C 1
ATOM 564 O O . ALA A 1 69 ? 8.176 5.885 -6.607 1.00 88.06 69 ALA A O 1
ATOM 565 N N . GLU A 1 70 ? 7.250 4.179 -7.713 1.00 87.62 70 GLU A N 1
ATOM 566 C CA . GLU A 1 70 ? 5.989 4.874 -8.018 1.00 87.62 70 GLU A CA 1
ATOM 567 C C . GLU A 1 70 ? 5.195 5.227 -6.743 1.00 87.62 70 GLU A C 1
ATOM 569 O O . GLU A 1 70 ? 4.644 6.328 -6.628 1.00 87.62 70 GLU A O 1
ATOM 574 N N . ILE A 1 71 ? 5.164 4.320 -5.758 1.00 87.06 71 ILE A N 1
ATOM 575 C CA . ILE A 1 71 ? 4.527 4.536 -4.448 1.00 87.06 71 ILE A CA 1
ATOM 576 C C . ILE A 1 71 ? 5.249 5.634 -3.658 1.00 87.06 71 ILE A C 1
ATOM 578 O O . ILE A 1 71 ? 4.594 6.511 -3.082 1.00 87.06 71 ILE A O 1
ATOM 582 N N . GLU A 1 72 ? 6.582 5.617 -3.640 1.00 86.75 72 GLU A N 1
ATOM 583 C CA . GLU A 1 72 ? 7.400 6.627 -2.959 1.00 86.75 72 GLU A CA 1
ATOM 584 C C . GLU A 1 72 ? 7.261 8.005 -3.614 1.00 86.75 72 GLU A C 1
ATOM 586 O O . GLU A 1 72 ? 7.046 9.002 -2.921 1.00 86.75 72 GLU A O 1
ATOM 591 N N . ARG A 1 73 ? 7.252 8.051 -4.952 1.00 88.12 73 ARG A N 1
ATOM 592 C CA . ARG A 1 73 ? 7.037 9.266 -5.756 1.00 88.12 73 ARG A CA 1
ATOM 593 C C . ARG A 1 73 ? 5.599 9.792 -5.713 1.00 88.12 73 ARG A C 1
ATOM 595 O O . ARG A 1 73 ? 5.326 10.842 -6.286 1.00 88.12 73 ARG A O 1
ATOM 602 N N . LYS A 1 74 ? 4.675 9.095 -5.036 1.00 86.06 74 LYS A N 1
ATOM 603 C CA . LYS A 1 74 ? 3.247 9.455 -4.931 1.00 86.06 74 LYS A CA 1
ATOM 604 C C . LYS A 1 74 ? 2.591 9.675 -6.302 1.00 86.06 74 LYS A C 1
ATOM 606 O O . LYS A 1 74 ? 1.702 10.522 -6.430 1.00 86.06 74 LYS A O 1
ATOM 611 N N . THR A 1 75 ? 3.007 8.923 -7.322 1.00 87.00 75 THR A N 1
ATOM 612 C CA . THR A 1 75 ? 2.434 9.042 -8.670 1.00 87.00 75 THR A CA 1
ATOM 613 C C . THR A 1 75 ? 0.981 8.563 -8.686 1.00 87.00 75 THR A C 1
ATOM 615 O O . THR A 1 75 ? 0.496 7.947 -7.732 1.00 87.00 75 THR A O 1
ATOM 618 N N . LYS A 1 76 ? 0.248 8.818 -9.781 1.00 83.94 76 LYS A N 1
ATOM 619 C CA . LYS A 1 76 ? -1.127 8.301 -9.942 1.00 83.94 76 LYS A CA 1
ATOM 620 C C . LYS A 1 76 ? -1.182 6.777 -9.768 1.00 83.94 76 LYS A C 1
ATOM 622 O O . LYS A 1 76 ? -2.113 6.268 -9.152 1.00 83.94 76 LYS A O 1
ATOM 627 N N . ILE A 1 77 ? -0.153 6.079 -10.247 1.00 84.00 77 ILE A N 1
ATOM 628 C CA . ILE A 1 77 ? 0.004 4.626 -10.152 1.00 84.00 77 ILE A CA 1
ATOM 629 C C . ILE A 1 77 ? 0.244 4.219 -8.704 1.00 84.00 77 ILE A C 1
ATOM 631 O O . ILE A 1 77 ? -0.542 3.453 -8.150 1.00 84.00 77 ILE A O 1
ATOM 635 N N . GLY A 1 78 ? 1.255 4.800 -8.055 1.00 85.56 78 GLY A N 1
ATOM 636 C CA . GLY A 1 78 ? 1.555 4.511 -6.655 1.00 85.56 78 GLY A CA 1
ATOM 637 C C . GLY A 1 78 ? 0.367 4.771 -5.724 1.00 85.56 78 GLY A C 1
ATOM 638 O O . GLY A 1 78 ? 0.050 3.955 -4.861 1.00 85.56 78 GLY A O 1
ATOM 639 N N . ASN A 1 79 ? -0.357 5.872 -5.940 1.00 87.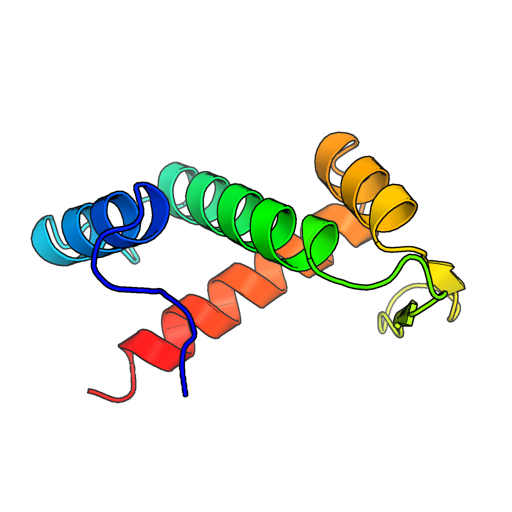62 79 ASN A N 1
ATOM 640 C CA . ASN A 1 79 ? -1.561 6.192 -5.172 1.00 87.62 79 ASN A CA 1
ATOM 641 C C . ASN A 1 79 ? -2.713 5.225 -5.456 1.00 87.62 79 ASN A C 1
ATOM 643 O O . ASN A 1 79 ? -3.429 4.861 -4.528 1.00 87.62 79 ASN A O 1
ATOM 647 N N . SER A 1 80 ? -2.888 4.792 -6.708 1.00 85.12 80 SER A N 1
ATOM 648 C CA . SER A 1 80 ? -3.895 3.791 -7.070 1.00 85.12 80 SER A CA 1
ATOM 649 C C . SER A 1 80 ? -3.661 2.477 -6.322 1.00 85.12 80 SER A C 1
ATOM 651 O O . SER A 1 80 ? -4.586 1.955 -5.704 1.00 85.12 80 SER A O 1
ATOM 653 N N . TRP A 1 81 ? -2.412 2.011 -6.272 1.00 84.88 81 TRP A N 1
ATOM 654 C CA . TRP A 1 81 ? -2.024 0.809 -5.532 1.00 84.88 81 TRP A CA 1
ATOM 655 C C . TRP A 1 81 ? -2.259 0.935 -4.032 1.00 84.88 81 TRP A C 1
ATOM 657 O O . TRP A 1 81 ? -2.879 0.061 -3.433 1.00 84.88 81 TRP A O 1
ATOM 667 N N . VAL A 1 82 ? -1.832 2.048 -3.431 1.00 87.81 82 VAL A N 1
ATOM 668 C CA . VAL A 1 82 ? -2.070 2.314 -2.007 1.00 87.81 82 VAL A CA 1
ATOM 669 C C . VAL A 1 82 ? -3.568 2.340 -1.697 1.00 87.81 82 VAL A C 1
ATOM 671 O O . VAL A 1 82 ? -4.004 1.730 -0.727 1.00 87.81 82 VAL A O 1
ATOM 674 N N . ASN A 1 83 ? -4.376 2.988 -2.537 1.00 87.25 83 ASN A N 1
ATOM 675 C CA . ASN A 1 83 ? -5.825 3.033 -2.353 1.00 87.25 83 ASN A CA 1
ATOM 676 C C . ASN A 1 83 ? -6.476 1.654 -2.522 1.00 87.25 83 ASN A C 1
ATOM 678 O O . ASN A 1 83 ? -7.424 1.335 -1.805 1.00 87.25 83 ASN A O 1
ATOM 682 N N . ASN A 1 84 ? -5.988 0.839 -3.459 1.00 85.81 84 ASN A N 1
ATOM 683 C CA . ASN A 1 84 ? -6.479 -0.520 -3.647 1.00 85.81 84 ASN A CA 1
ATOM 684 C C . ASN A 1 84 ? -6.141 -1.407 -2.441 1.00 85.81 84 ASN A C 1
ATOM 686 O O . ASN A 1 84 ? -7.002 -2.142 -1.968 1.00 85.81 84 ASN A O 1
ATOM 690 N N . GLU A 1 85 ? -4.938 -1.265 -1.882 1.00 85.62 85 GLU A N 1
ATOM 691 C CA . GLU A 1 85 ? -4.539 -1.981 -0.668 1.00 85.62 85 GLU A CA 1
ATOM 692 C C . GLU A 1 85 ? -5.396 -1.573 0.537 1.00 85.62 85 GLU A C 1
ATOM 694 O O . GLU A 1 85 ? -5.873 -2.435 1.270 1.00 85.62 85 GLU A O 1
ATOM 699 N N . ILE A 1 86 ? -5.690 -0.277 0.711 1.00 85.81 86 ILE A N 1
ATOM 700 C CA . ILE A 1 86 ? -6.619 0.188 1.758 1.00 85.81 86 ILE A CA 1
ATOM 701 C C . ILE A 1 86 ? -8.003 -0.453 1.575 1.00 85.81 86 ILE A C 1
ATOM 703 O O . ILE A 1 86 ? -8.593 -0.938 2.542 1.00 85.81 86 ILE A O 1
ATOM 707 N N . LYS A 1 87 ? -8.529 -0.490 0.342 1.00 84.62 87 LYS A N 1
ATOM 708 C CA . LYS A 1 87 ? -9.816 -1.142 0.043 1.00 84.62 87 LYS A CA 1
ATOM 709 C C . LYS A 1 87 ? -9.786 -2.636 0.356 1.00 84.62 87 LYS A C 1
ATOM 711 O O . LYS A 1 87 ? -10.745 -3.145 0.933 1.00 84.62 87 LYS A O 1
ATOM 716 N N . HIS A 1 88 ? -8.704 -3.325 0.002 1.00 81.50 88 HIS A N 1
ATOM 717 C CA . HIS A 1 88 ? -8.503 -4.740 0.315 1.00 81.50 88 HIS A CA 1
ATOM 718 C C . HIS A 1 88 ? -8.481 -4.977 1.826 1.00 81.50 88 HIS A C 1
ATOM 720 O O . HIS A 1 88 ? -9.256 -5.785 2.329 1.00 81.50 88 HIS A O 1
ATOM 726 N N . MET A 1 89 ? -7.695 -4.195 2.571 1.00 80.19 89 MET A N 1
ATOM 727 C CA . MET A 1 89 ? -7.634 -4.254 4.035 1.00 80.19 89 MET A CA 1
ATOM 728 C C . MET A 1 89 ? -9.008 -4.031 4.680 1.00 80.19 89 MET A C 1
ATOM 730 O O . MET A 1 89 ? -9.413 -4.802 5.549 1.00 80.19 89 MET A O 1
ATOM 734 N N . ARG A 1 90 ? -9.757 -3.016 4.226 1.00 79.06 90 ARG A N 1
ATOM 735 C CA . ARG A 1 90 ? -11.130 -2.752 4.689 1.00 79.06 90 ARG A CA 1
ATOM 736 C C . ARG A 1 90 ? -12.067 -3.920 4.387 1.00 79.06 90 ARG A C 1
ATOM 738 O O . ARG A 1 90 ? -12.844 -4.301 5.254 1.00 79.06 90 ARG A O 1
ATOM 745 N N . ARG A 1 91 ? -11.971 -4.523 3.197 1.00 78.12 91 ARG A N 1
ATOM 746 C CA . ARG A 1 91 ? -12.778 -5.692 2.819 1.00 78.12 91 ARG A CA 1
ATOM 747 C C . ARG A 1 91 ? -12.481 -6.896 3.710 1.00 78.12 91 ARG A C 1
ATOM 749 O O . ARG A 1 91 ? -13.415 -7.526 4.179 1.00 78.12 91 ARG A O 1
ATOM 756 N N . VAL A 1 92 ? -11.209 -7.192 3.977 1.00 73.44 92 VAL A N 1
ATOM 757 C CA . VAL A 1 92 ? -10.812 -8.303 4.862 1.00 73.44 92 VAL A CA 1
ATOM 758 C C . VAL A 1 92 ? -11.361 -8.119 6.280 1.00 73.44 92 VAL A C 1
ATOM 760 O O . VAL A 1 92 ? -11.731 -9.096 6.923 1.00 73.44 92 VAL A O 1
ATOM 763 N N . LEU A 1 93 ? -11.440 -6.878 6.765 1.00 69.62 93 LEU A N 1
ATOM 764 C CA . LEU A 1 93 ? -11.984 -6.573 8.090 1.00 69.62 93 LEU A CA 1
ATOM 765 C C . LEU A 1 93 ? -13.513 -6.563 8.142 1.00 69.62 93 LEU A C 1
ATOM 767 O O . LEU A 1 93 ? -14.069 -6.882 9.186 1.00 69.62 93 LEU A O 1
ATOM 771 N N . ALA A 1 94 ? -14.176 -6.220 7.038 1.00 68.69 94 ALA A N 1
ATOM 772 C CA . ALA A 1 94 ? -15.634 -6.196 6.944 1.00 68.69 94 ALA A CA 1
ATOM 773 C C . ALA A 1 94 ? -16.273 -7.597 6.894 1.00 68.69 94 ALA A C 1
ATOM 775 O O . ALA A 1 94 ? -17.468 -7.719 7.129 1.00 68.69 94 ALA A O 1
ATOM 776 N N . VAL A 1 95 ? -15.508 -8.653 6.591 1.00 58.28 95 VAL A N 1
ATOM 777 C CA . VAL A 1 95 ? -15.993 -10.050 6.534 1.00 58.28 95 VAL A CA 1
ATOM 778 C C . VAL A 1 95 ? -15.904 -10.718 7.921 1.00 58.28 95 VAL A C 1
ATOM 780 O O . VAL A 1 95 ? -15.454 -11.852 8.054 1.00 58.28 95 VAL A O 1
ATOM 783 N N . ARG A 1 96 ? -16.285 -10.005 8.984 1.00 46.62 96 ARG A N 1
ATOM 784 C CA . ARG A 1 96 ? -16.360 -10.536 10.353 1.00 46.62 96 ARG A CA 1
ATOM 785 C C . ARG A 1 96 ? -17.756 -10.406 10.925 1.00 46.62 96 ARG A C 1
ATOM 787 O O . ARG A 1 96 ? -18.376 -9.351 10.681 1.00 46.62 96 ARG A O 1
#

Organism: NCBI:txid412755

pLDDT: mean 73.27, std 12.69, range [38.53, 88.12]

Solvent-accessible surface area (backbone atoms only — not comparable to full-atom values): 5610 Å² total; per-residue (Å²): 144,72,96,58,58,84,83,38,76,67,34,51,50,54,49,49,33,54,74,66,63,39,67,91,74,42,69,68,60,50,52,53,51,26,46,53,50,51,49,59,51,35,72,71,44,69,86,52,71,40,81,46,80,44,103,89,50,81,76,44,70,37,29,35,68,53,46,50,49,31,40,75,68,60,34,77,64,19,46,49,52,38,52,50,44,43,51,49,55,51,51,66,62,65,76,113

Sequence (96 aa):
MNEVRRGTTLGKQLQSLIERKSFGTNMVEERTLAKMRLREILIRYPEKPMFVTINTVAPRSYTPRQLLAEIERKTKIGNSWVNNEIKHMRRVLAVR

Foldseek 3Di:
DCLPPPPDPLNVLLVVCVVVVVLVPDPVSLLVSLLVSLLVVLVPDPQDFDFDDDVVDDTDTDGSVRLNVCLVVVHPSNVVSSVVSSVVSVVVVVVD

Nearest PDB structures (foldseek):
  2zdi-assembly1_A-2  TM=3.537E-01  e=1.616E-01  Pyrococcus horikoshii
  1fxk-assembly1_B  TM=3.491E-01  e=4.239E-01  Methanothermobacter thermautotrophicus
  2zqm-assembly1_A  TM=4.079E-01  e=5.079E-01  Thermococcus sp. JCM 11816
  6nr8-assembly1_1  TM=3.604E-01  e=1.597E+00  Homo sapiens
  6nr8-assembly1_6  TM=3.926E-01  e=3.292E+00  Homo sapiens

Mean predicted aligned error: 8.96 Å